Protein AF-A0A1F4SWZ4-F1 (afdb_monomer_lite)

Foldseek 3Di:
DLVVLLVCCLVQPLSLCVVLVNNVSSVVRRCCQVPVLVVVLVVQVVVDPVSSVVSVVVSVVVNVVSSVVSSVVSNCSVPPVPD

Sequence (83 aa):
MRIVLALFSAFLVGSGQMLKGEAEKGIKFMLTFYFCLPILLYVTLAFSGGLFLIVLGITVIFAIIFWGYNIWDAAKVEKTDKS

pLDDT: mean 84.27, std 14.43, range [39.88, 97.62]

Secondary structure (DSSP, 8-state):
-HHHHHHHHHHSTTHHHHTTT-HHHHHHHHHIIIIIHHHHHHHHHHH-HHHHHHHHHHHHHHHHHHHHHHHHHHHHGGGTTT-

Organism: NCBI:txid1802579

Structure (mmCIF, N/CA/C/O backbone):
data_AF-A0A1F4SWZ4-F1
#
_entry.id   AF-A0A1F4SWZ4-F1
#
loop_
_atom_site.group_PDB
_atom_site.id
_atom_site.type_symbol
_atom_site.label_atom_id
_atom_site.label_alt_id
_atom_site.label_comp_id
_atom_site.label_asym_id
_atom_site.label_entity_id
_atom_site.label_seq_id
_atom_site.pdbx_PDB_ins_code
_atom_site.Cartn_x
_atom_site.Cartn_y
_atom_site.Cartn_z
_atom_site.occupancy
_atom_site.B_iso_or_equiv
_atom_site.auth_seq_id
_atom_site.auth_comp_id
_atom_site.auth_asym_id
_atom_site.auth_atom_id
_atom_site.pdbx_PDB_model_num
ATOM 1 N N . MET A 1 1 ? -19.802 -8.088 14.494 1.00 56.47 1 MET A N 1
ATOM 2 C CA . MET A 1 1 ? -19.208 -6.980 13.708 1.00 56.47 1 MET A CA 1
ATOM 3 C C . MET A 1 1 ? -17.670 -6.905 13.781 1.00 56.47 1 MET A C 1
ATOM 5 O O . MET A 1 1 ? -17.068 -6.473 12.815 1.00 56.47 1 MET A O 1
ATOM 9 N N . ARG A 1 2 ? -17.011 -7.380 14.857 1.00 57.47 2 ARG A N 1
ATOM 10 C CA . ARG A 1 2 ? -15.539 -7.312 15.065 1.00 57.47 2 ARG A CA 1
ATOM 11 C C . ARG A 1 2 ? -14.682 -8.083 14.052 1.00 57.47 2 ARG A C 1
ATOM 13 O O . ARG A 1 2 ? -13.799 -7.514 13.427 1.00 57.47 2 ARG A O 1
ATOM 20 N N . ILE A 1 3 ? -14.985 -9.366 13.858 1.00 64.12 3 ILE A N 1
ATOM 21 C CA . ILE A 1 3 ? -14.311 -10.219 12.865 1.00 64.12 3 ILE A CA 1
ATOM 22 C C . ILE A 1 3 ? -14.550 -9.689 11.453 1.00 64.12 3 ILE A C 1
ATOM 24 O O . ILE A 1 3 ? -13.659 -9.733 10.623 1.00 64.12 3 ILE A O 1
ATOM 28 N N . VAL A 1 4 ? -15.733 -9.126 11.208 1.00 65.06 4 VAL A N 1
ATOM 29 C CA . VAL A 1 4 ? -16.097 -8.552 9.913 1.00 65.06 4 VAL A CA 1
ATOM 30 C C . VAL A 1 4 ? -15.195 -7.357 9.589 1.00 65.06 4 VAL A C 1
ATOM 32 O O . VAL A 1 4 ? -14.607 -7.348 8.520 1.00 65.06 4 VAL A O 1
ATOM 35 N N . LEU A 1 5 ? -14.976 -6.418 10.520 1.00 64.62 5 LEU A N 1
ATOM 36 C CA . LEU A 1 5 ? -14.029 -5.302 10.338 1.00 64.62 5 LEU A CA 1
ATOM 37 C C . LEU A 1 5 ? -12.581 -5.764 10.116 1.00 64.62 5 LEU A C 1
ATOM 39 O O . LEU A 1 5 ? -11.913 -5.270 9.209 1.00 64.62 5 LEU A O 1
ATOM 43 N N . ALA A 1 6 ? -12.106 -6.726 10.911 1.00 65.75 6 ALA A N 1
ATOM 44 C CA . ALA A 1 6 ? -10.760 -7.275 10.756 1.00 65.75 6 ALA A CA 1
ATOM 45 C C . ALA A 1 6 ? -10.597 -7.998 9.406 1.00 65.75 6 ALA A C 1
ATOM 47 O O . ALA A 1 6 ? -9.619 -7.758 8.701 1.00 65.75 6 ALA A O 1
ATOM 48 N N . LEU A 1 7 ? -11.588 -8.798 8.998 1.00 71.00 7 LEU A N 1
ATOM 49 C CA . LEU A 1 7 ? -11.632 -9.451 7.688 1.00 71.00 7 LEU A CA 1
ATOM 50 C C . LEU A 1 7 ? -11.664 -8.418 6.560 1.00 71.00 7 LEU A C 1
ATOM 52 O O . LEU A 1 7 ? -10.840 -8.498 5.657 1.00 71.00 7 LEU A O 1
ATOM 56 N N . PHE A 1 8 ? -12.533 -7.406 6.627 1.00 72.88 8 PHE A N 1
ATOM 57 C CA . PHE A 1 8 ? -12.569 -6.335 5.626 1.00 72.88 8 PHE A CA 1
ATOM 58 C C . PHE A 1 8 ? -11.223 -5.617 5.523 1.00 72.88 8 PHE A C 1
ATOM 60 O O . PHE A 1 8 ? -10.754 -5.399 4.413 1.00 72.88 8 PHE A O 1
ATOM 67 N N . SER A 1 9 ? -10.551 -5.336 6.643 1.00 71.94 9 SER A N 1
ATOM 68 C CA . SER A 1 9 ? -9.214 -4.732 6.628 1.00 71.94 9 SER A CA 1
ATOM 69 C C . SER A 1 9 ? -8.127 -5.663 6.080 1.00 71.94 9 SER A C 1
ATOM 71 O O . SER A 1 9 ? -7.173 -5.185 5.472 1.00 71.94 9 SER A O 1
ATOM 73 N N . ALA A 1 10 ? -8.279 -6.979 6.245 1.00 76.25 10 ALA A N 1
ATOM 74 C CA . ALA A 1 10 ? -7.371 -7.970 5.682 1.00 76.25 10 ALA A CA 1
ATOM 75 C C . ALA A 1 10 ? -7.547 -8.112 4.160 1.00 76.25 10 ALA A C 1
ATOM 77 O O . ALA A 1 10 ? -6.557 -8.276 3.454 1.00 76.25 10 ALA A O 1
ATOM 78 N N . PHE A 1 11 ? -8.774 -7.999 3.641 1.00 76.75 11 PHE A N 1
ATOM 79 C CA . PHE A 1 11 ? -9.054 -8.082 2.200 1.00 76.75 11 PHE A CA 1
ATOM 80 C C . PHE A 1 11 ? -8.888 -6.744 1.463 1.00 76.75 11 PHE A C 1
ATOM 82 O O . PHE A 1 11 ? -8.451 -6.722 0.313 1.00 76.75 11 PHE A O 1
ATOM 89 N N . LEU A 1 12 ? -9.218 -5.630 2.119 1.00 84.25 12 LEU A N 1
ATOM 90 C CA . LEU A 1 12 ? -9.155 -4.276 1.576 1.00 84.25 12 LEU A CA 1
ATOM 91 C C . LEU A 1 12 ? -8.256 -3.404 2.452 1.00 84.25 12 LEU A C 1
ATOM 93 O O . LEU A 1 12 ? -8.673 -2.909 3.507 1.00 84.25 12 LEU A O 1
ATOM 97 N N . VAL A 1 13 ? -7.023 -3.181 1.994 1.00 88.56 13 VAL A N 1
ATOM 98 C CA . VAL A 1 13 ? -6.051 -2.314 2.677 1.00 88.56 13 VAL A CA 1
ATOM 99 C C . VAL A 1 13 ? -6.625 -0.906 2.808 1.00 88.56 13 VAL A C 1
ATOM 101 O O . VAL A 1 13 ? -7.165 -0.378 1.846 1.00 88.56 13 VAL A O 1
ATOM 104 N N . GLY A 1 14 ? -6.544 -0.297 3.993 1.00 84.00 14 GLY A N 1
ATOM 105 C CA . GLY A 1 14 ? -7.061 1.050 4.267 1.00 84.00 14 GLY A CA 1
ATOM 106 C C . GLY A 1 14 ? -8.530 1.115 4.705 1.00 84.00 14 GLY A C 1
ATOM 107 O O . GLY A 1 14 ? -8.912 2.081 5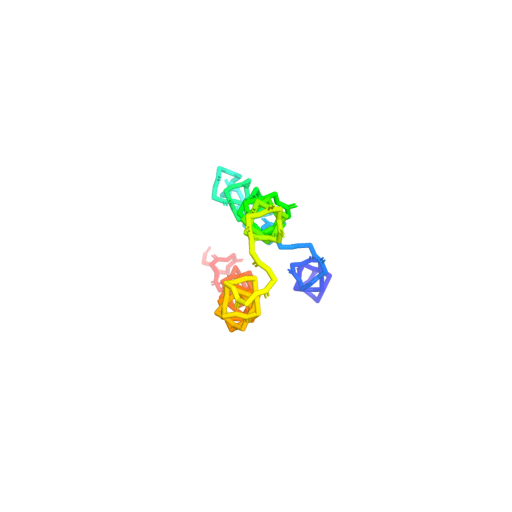.366 1.00 84.00 14 GLY A O 1
ATOM 108 N N . SER A 1 15 ? -9.339 0.077 4.458 1.00 84.25 15 SER A N 1
ATOM 109 C CA . SER A 1 15 ? -10.753 0.049 4.883 1.00 84.25 15 SER A CA 1
ATOM 110 C C . SER A 1 15 ? -10.913 0.096 6.407 1.00 84.25 15 SER A C 1
ATOM 112 O O . SER A 1 15 ? -11.776 0.802 6.927 1.00 84.25 15 SER A O 1
ATOM 114 N N . GLY A 1 16 ? -10.022 -0.584 7.137 1.00 83.06 16 GLY A N 1
ATOM 115 C CA . GLY A 1 16 ? -10.018 -0.592 8.597 1.00 83.06 16 GLY A CA 1
ATOM 116 C C . GLY A 1 16 ? -9.849 0.802 9.200 1.00 83.06 16 GLY A C 1
ATOM 117 O O . GLY A 1 16 ? -10.493 1.085 10.200 1.00 83.06 16 GLY A O 1
ATOM 118 N N . GLN A 1 17 ? -9.048 1.675 8.574 1.00 84.38 17 GLN A N 1
ATOM 119 C CA . GLN A 1 17 ? -8.838 3.074 8.987 1.00 84.38 17 GLN A CA 1
ATOM 120 C C . GLN A 1 17 ? -10.073 3.939 8.714 1.00 84.38 17 GLN A C 1
ATOM 122 O O . GLN A 1 17 ? -10.496 4.710 9.572 1.00 84.38 17 GLN A O 1
ATOM 127 N N . MET A 1 18 ? -10.680 3.784 7.532 1.00 85.38 18 MET A N 1
ATOM 128 C CA . MET A 1 18 ? -11.889 4.526 7.158 1.00 85.38 18 MET A CA 1
ATOM 129 C C . MET A 1 18 ? -13.033 4.256 8.132 1.00 85.38 18 MET A C 1
ATOM 131 O O . MET A 1 18 ? -13.729 5.180 8.542 1.00 85.38 18 MET A O 1
ATOM 135 N N . LEU A 1 19 ? -13.181 3.000 8.558 1.00 78.25 19 LEU A N 1
ATOM 136 C CA . LEU A 1 19 ? -14.203 2.606 9.522 1.00 78.25 19 LEU A CA 1
ATOM 137 C C . LEU A 1 19 ? -13.952 3.150 10.940 1.00 78.25 19 LEU A C 1
ATOM 139 O O . LEU A 1 19 ? -14.895 3.213 11.720 1.00 78.25 19 LEU A O 1
ATOM 143 N N . LYS A 1 20 ? -12.728 3.594 11.271 1.00 77.56 20 LYS A N 1
ATOM 144 C CA . LYS A 1 20 ? -12.444 4.318 12.528 1.00 77.56 20 LYS A CA 1
ATOM 145 C C . LYS A 1 20 ? -12.825 5.796 12.485 1.00 77.56 20 LYS A C 1
ATOM 147 O O . LYS A 1 20 ? -12.649 6.489 13.479 1.00 77.56 20 LYS A O 1
ATOM 152 N N . GLY A 1 21 ? -13.224 6.306 11.320 1.00 82.62 21 GLY A N 1
ATOM 153 C CA . GLY A 1 21 ? -13.306 7.743 11.062 1.00 82.62 21 GLY A CA 1
ATOM 154 C C . GLY A 1 21 ? -11.988 8.372 10.588 1.00 82.62 21 GLY A C 1
ATOM 155 O O . GLY A 1 21 ? -11.977 9.547 10.235 1.00 82.62 21 GLY A O 1
ATOM 156 N N . GLU A 1 22 ? -10.891 7.610 10.476 1.00 86.56 22 GLU A N 1
ATOM 157 C CA . GLU A 1 22 ? -9.609 8.076 9.917 1.00 86.56 22 GLU A CA 1
ATOM 158 C C . GLU A 1 22 ? -9.603 7.959 8.378 1.00 86.56 22 GLU A C 1
ATOM 160 O O . GLU A 1 22 ? -8.738 7.318 7.772 1.00 86.56 22 GLU A O 1
ATOM 165 N N . ALA A 1 23 ? -10.600 8.565 7.724 1.00 87.06 23 ALA A N 1
ATOM 166 C CA . ALA A 1 23 ? -10.831 8.418 6.285 1.00 87.06 23 ALA A CA 1
ATOM 167 C C . ALA A 1 23 ? -9.620 8.836 5.435 1.00 87.06 23 ALA A C 1
ATOM 169 O O . ALA A 1 23 ? -9.221 8.096 4.539 1.00 87.06 23 ALA A O 1
ATOM 170 N N . GLU A 1 24 ? -8.981 9.968 5.746 1.00 91.88 24 GLU A N 1
ATOM 171 C CA . GLU A 1 24 ? -7.809 10.455 5.005 1.00 91.88 24 GLU A CA 1
ATOM 172 C C . GLU A 1 24 ? -6.651 9.445 5.035 1.00 91.88 24 GLU A C 1
ATOM 174 O O . GLU A 1 24 ? -6.040 9.142 4.007 1.00 91.88 24 GLU A O 1
ATOM 179 N N . LYS A 1 25 ? -6.371 8.872 6.210 1.00 87.81 25 LYS A N 1
ATOM 180 C CA . LYS A 1 25 ? -5.334 7.851 6.372 1.00 87.81 25 LYS A CA 1
ATOM 181 C C . LYS A 1 25 ? -5.710 6.587 5.607 1.00 87.81 25 LYS A C 1
ATOM 183 O O . LYS A 1 25 ? -4.884 6.071 4.864 1.00 87.81 25 LYS A O 1
ATOM 188 N N . GLY A 1 26 ? -6.956 6.126 5.709 1.00 89.31 26 GLY A N 1
ATOM 189 C CA . GLY A 1 26 ? -7.438 4.971 4.950 1.00 89.31 26 GLY A CA 1
ATOM 190 C C . GLY A 1 26 ? -7.302 5.133 3.436 1.00 89.31 26 GLY A C 1
ATOM 191 O O . GLY A 1 26 ? -6.804 4.226 2.770 1.00 89.31 26 GLY A O 1
ATOM 192 N N . ILE A 1 27 ? -7.633 6.315 2.908 1.00 91.94 27 ILE A N 1
ATOM 193 C CA . ILE A 1 27 ? -7.444 6.652 1.489 1.00 91.94 27 ILE A CA 1
ATOM 194 C C . ILE A 1 27 ? -5.958 6.601 1.113 1.00 91.94 27 ILE A C 1
ATOM 196 O O . ILE A 1 27 ? -5.610 5.997 0.100 1.00 91.94 27 ILE A O 1
ATOM 200 N N . LYS A 1 28 ? -5.062 7.172 1.931 1.00 91.88 28 LYS A N 1
ATOM 201 C CA . LYS A 1 28 ? -3.607 7.101 1.688 1.00 91.88 28 LYS A CA 1
ATOM 202 C C . LYS A 1 28 ? -3.101 5.656 1.664 1.00 91.88 28 LYS A C 1
ATOM 204 O O . LYS A 1 28 ? -2.295 5.310 0.799 1.00 91.88 28 LYS A O 1
ATOM 209 N N . PHE A 1 29 ? -3.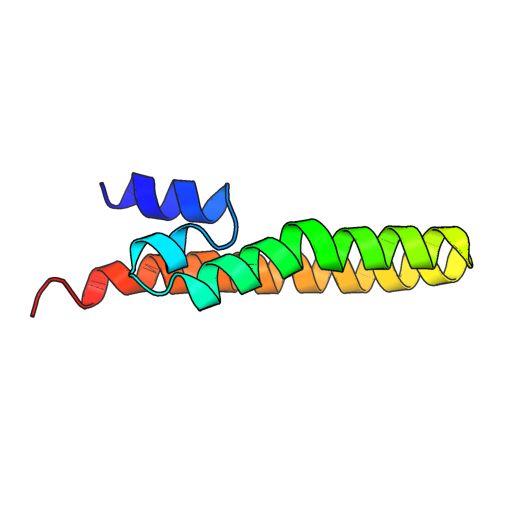593 4.806 2.567 1.00 91.00 29 PHE A N 1
ATOM 210 C CA . PHE A 1 29 ? -3.276 3.375 2.593 1.00 91.00 29 PHE A CA 1
ATOM 211 C C . PHE A 1 29 ? -3.737 2.667 1.314 1.00 91.00 29 PHE A C 1
ATOM 213 O O . PHE A 1 29 ? -2.945 1.954 0.697 1.00 91.00 29 PHE A O 1
ATOM 220 N N . MET A 1 30 ? -4.976 2.915 0.880 1.00 92.44 30 MET A N 1
ATOM 221 C CA . MET A 1 30 ? -5.511 2.378 -0.374 1.00 92.44 30 MET A CA 1
ATOM 222 C C . MET A 1 30 ? -4.695 2.825 -1.587 1.00 92.44 30 MET A C 1
ATOM 224 O O . MET A 1 30 ? -4.251 1.985 -2.366 1.00 92.44 30 MET A O 1
ATOM 228 N N . LEU A 1 31 ? -4.462 4.131 -1.739 1.00 94.12 31 LEU A N 1
ATOM 229 C CA . LEU A 1 31 ? -3.710 4.685 -2.868 1.00 94.12 31 LEU A CA 1
ATOM 230 C C . LEU A 1 31 ? -2.287 4.135 -2.917 1.00 94.12 31 LEU A C 1
ATOM 232 O O . LEU A 1 31 ? -1.795 3.770 -3.981 1.00 94.12 31 LEU A O 1
ATOM 236 N N . THR A 1 32 ? -1.628 4.023 -1.766 1.00 92.75 32 THR A N 1
ATOM 237 C CA . THR A 1 32 ? -0.262 3.499 -1.725 1.00 92.75 32 THR A CA 1
ATOM 238 C C . THR A 1 32 ? -0.226 2.042 -2.180 1.00 92.75 32 THR A C 1
ATOM 240 O O . THR A 1 32 ? 0.571 1.685 -3.046 1.00 92.75 32 THR A O 1
ATOM 243 N N . PHE A 1 33 ? -1.113 1.208 -1.634 1.00 91.75 33 PHE A N 1
ATOM 244 C CA . PHE A 1 33 ? -1.089 -0.234 -1.865 1.00 91.75 33 PHE A CA 1
ATOM 245 C C . PHE A 1 33 ? -1.606 -0.631 -3.253 1.00 91.75 33 PHE A C 1
ATOM 247 O O . PHE A 1 33 ? -1.003 -1.473 -3.913 1.00 91.75 33 PHE A O 1
ATOM 254 N N . TYR A 1 34 ? -2.700 -0.013 -3.709 1.00 91.50 34 TYR A N 1
ATOM 255 C CA . TYR A 1 34 ? -3.375 -0.382 -4.957 1.00 91.50 34 TYR A CA 1
ATOM 256 C C . TYR A 1 34 ? -2.968 0.464 -6.169 1.00 91.50 34 TYR A C 1
ATOM 258 O O . TYR A 1 34 ? -3.210 0.035 -7.292 1.00 91.50 34 TYR A O 1
ATOM 266 N N . PHE A 1 35 ? -2.346 1.634 -5.975 1.00 94.31 35 PHE A N 1
ATOM 267 C CA . PHE A 1 35 ? -1.879 2.482 -7.079 1.00 94.31 35 PHE A CA 1
ATOM 268 C C . PHE A 1 35 ? -0.363 2.680 -7.069 1.00 94.31 35 PHE A C 1
ATOM 270 O O . PHE A 1 35 ? 0.290 2.278 -8.028 1.00 94.31 35 PHE A O 1
ATOM 277 N N . CYS A 1 36 ? 0.226 3.257 -6.014 1.00 94.94 36 CYS A N 1
ATOM 278 C CA . CYS A 1 36 ? 1.655 3.598 -6.030 1.00 94.94 36 CYS A CA 1
ATOM 279 C C . CYS A 1 36 ? 2.558 2.374 -6.208 1.00 94.94 36 CYS A C 1
ATOM 281 O O . CYS A 1 36 ? 3.456 2.417 -7.046 1.00 94.94 36 CYS A O 1
ATOM 283 N N . LEU A 1 37 ? 2.329 1.293 -5.451 1.00 93.62 37 LEU A N 1
ATOM 284 C CA . LEU A 1 37 ? 3.142 0.079 -5.572 1.00 93.62 37 LEU A CA 1
ATOM 285 C C . LEU A 1 37 ? 3.032 -0.541 -6.981 1.00 93.62 37 LEU A C 1
ATOM 287 O O . LEU A 1 37 ? 4.075 -0.739 -7.605 1.00 93.62 37 LEU A O 1
ATOM 291 N N . PRO A 1 38 ? 1.832 -0.772 -7.554 1.00 95.06 38 PRO A N 1
ATOM 292 C CA . PRO A 1 38 ? 1.720 -1.231 -8.938 1.00 95.06 38 PRO A CA 1
ATOM 293 C C . PRO A 1 38 ? 2.353 -0.289 -9.963 1.00 95.06 38 PRO A C 1
ATOM 295 O O . PRO A 1 38 ? 3.073 -0.757 -10.839 1.00 95.06 38 PRO A O 1
ATOM 298 N N . ILE A 1 39 ? 2.136 1.027 -9.858 1.00 97.00 39 ILE A N 1
ATOM 299 C CA . ILE A 1 39 ? 2.728 2.008 -10.782 1.00 97.00 39 ILE A CA 1
ATOM 300 C C . ILE A 1 39 ? 4.253 1.927 -10.731 1.00 97.00 39 ILE A C 1
ATOM 302 O O . ILE A 1 39 ? 4.888 1.872 -11.779 1.00 97.00 39 ILE A O 1
ATOM 306 N N . LEU A 1 40 ? 4.843 1.862 -9.536 1.00 96.56 40 LEU A N 1
ATOM 307 C CA . LEU A 1 40 ? 6.285 1.701 -9.370 1.00 96.56 40 LEU A CA 1
ATOM 308 C C . LEU A 1 40 ? 6.787 0.429 -10.071 1.00 96.56 40 LEU A C 1
ATOM 310 O O . LEU A 1 40 ? 7.785 0.473 -10.791 1.00 96.56 40 LEU A O 1
ATOM 314 N N . LEU A 1 41 ? 6.079 -0.692 -9.916 1.00 96.50 41 LEU A N 1
ATOM 315 C CA . LEU A 1 41 ? 6.425 -1.949 -10.582 1.00 96.50 41 LEU A CA 1
ATOM 316 C C . LEU A 1 41 ? 6.311 -1.852 -12.109 1.00 96.50 41 LEU A C 1
ATOM 318 O O . LEU A 1 41 ? 7.219 -2.283 -12.813 1.00 96.50 41 LEU A O 1
ATOM 322 N N . TYR A 1 42 ? 5.248 -1.242 -12.634 1.00 96.44 42 TYR A N 1
ATOM 323 C CA . TYR A 1 42 ? 5.077 -1.069 -14.079 1.00 96.44 42 TYR A CA 1
ATOM 324 C C . TYR A 1 42 ? 6.118 -0.132 -14.685 1.00 96.44 42 TYR A C 1
ATOM 326 O O . TYR A 1 42 ? 6.692 -0.442 -15.727 1.00 96.44 42 TYR A O 1
ATOM 334 N N . VAL A 1 43 ? 6.389 0.995 -14.025 1.00 97.06 43 VAL A N 1
ATOM 335 C CA . VAL A 1 43 ? 7.413 1.949 -14.457 1.00 97.06 43 VAL A CA 1
ATOM 336 C C . VAL A 1 43 ? 8.767 1.252 -14.504 1.00 97.06 43 VAL A C 1
ATOM 338 O O . VAL A 1 43 ? 9.448 1.293 -15.522 1.00 97.06 43 VAL A O 1
ATOM 341 N N . THR A 1 44 ? 9.145 0.548 -13.439 1.00 97.62 44 THR A N 1
ATOM 342 C CA . THR A 1 44 ? 10.446 -0.132 -13.380 1.00 97.62 44 THR A CA 1
ATOM 343 C C . THR A 1 44 ? 10.573 -1.259 -14.401 1.00 97.62 44 THR A C 1
ATOM 345 O O . THR A 1 44 ? 11.628 -1.380 -15.024 1.00 97.62 44 THR A O 1
ATOM 348 N N . LEU A 1 45 ? 9.493 -2.005 -14.654 1.00 96.69 45 LEU A N 1
ATOM 349 C CA . LEU A 1 45 ? 9.427 -2.999 -15.726 1.00 96.69 45 LEU A CA 1
ATOM 350 C C . LEU A 1 45 ? 9.630 -2.379 -17.113 1.00 96.69 45 LEU A C 1
ATOM 352 O O . LEU A 1 45 ? 10.348 -2.953 -17.928 1.00 96.69 45 LEU A O 1
ATOM 356 N N . ALA A 1 46 ? 9.042 -1.207 -17.372 1.00 96.81 46 ALA A N 1
ATOM 357 C CA . ALA A 1 46 ? 9.179 -0.508 -18.649 1.00 96.81 46 ALA A CA 1
ATOM 358 C C . ALA A 1 46 ? 10.613 -0.013 -18.916 1.00 96.81 46 ALA A C 1
ATOM 360 O O . ALA A 1 46 ? 11.017 0.082 -20.072 1.00 96.81 46 ALA A O 1
ATOM 361 N N . PHE A 1 47 ? 11.389 0.284 -17.867 1.00 95.69 47 PHE A N 1
ATOM 362 C CA . PHE A 1 47 ? 12.780 0.729 -17.998 1.00 95.69 47 PHE A CA 1
ATOM 363 C C . PHE A 1 47 ? 13.784 -0.427 -18.084 1.00 95.69 47 PHE A C 1
ATOM 365 O O . PHE A 1 47 ? 14.708 -0.375 -18.895 1.00 95.69 47 PHE A O 1
ATOM 372 N N . SER A 1 48 ? 13.668 -1.444 -17.221 1.00 96.81 48 SER A N 1
ATOM 373 C CA . SER A 1 48 ? 14.614 -2.565 -17.181 1.00 96.81 48 SER A CA 1
ATOM 374 C C . SER A 1 48 ? 14.071 -3.756 -16.396 1.00 96.81 48 SER A C 1
ATOM 376 O O . SER A 1 48 ? 13.734 -3.641 -15.218 1.00 96.81 48 SER A O 1
ATOM 378 N N . GLY A 1 49 ? 14.108 -4.944 -17.008 1.00 94.50 49 GLY A N 1
ATOM 379 C CA . GLY A 1 49 ? 13.718 -6.193 -16.346 1.00 94.50 49 GLY A CA 1
ATOM 380 C C . GLY A 1 49 ? 14.583 -6.544 -15.127 1.00 94.50 49 GLY A C 1
ATOM 381 O O . GLY A 1 49 ? 14.070 -7.065 -14.141 1.00 94.50 49 GLY A O 1
ATOM 382 N N . GLY A 1 50 ? 15.880 -6.215 -15.145 1.00 95.50 50 GLY A N 1
ATOM 383 C CA . GLY A 1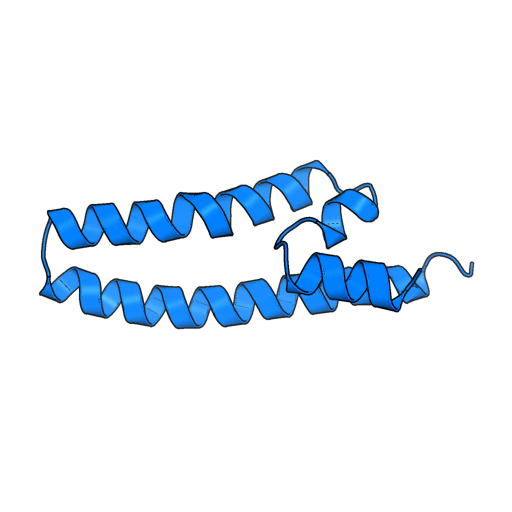 50 ? 16.768 -6.458 -14.000 1.00 95.50 50 GLY A CA 1
ATOM 384 C C . GLY A 1 50 ? 16.436 -5.561 -12.803 1.00 95.50 50 GLY A C 1
ATOM 385 O O . GLY A 1 50 ? 16.340 -6.037 -11.673 1.00 95.50 50 GLY A O 1
ATOM 386 N N . LEU A 1 51 ? 16.194 -4.272 -13.060 1.00 95.12 51 LEU A N 1
ATOM 387 C CA . LEU A 1 51 ? 15.785 -3.314 -12.030 1.00 95.12 51 LEU A CA 1
ATOM 388 C C . LEU A 1 51 ? 14.401 -3.665 -11.472 1.00 95.12 51 LEU A C 1
ATOM 390 O O . LEU A 1 51 ? 14.195 -3.606 -10.260 1.00 95.12 51 LEU A O 1
ATOM 394 N N . PHE A 1 52 ? 13.484 -4.106 -12.335 1.00 96.88 52 PHE A N 1
ATOM 395 C CA . PHE A 1 52 ? 12.172 -4.600 -11.936 1.00 96.88 52 PHE A CA 1
ATOM 396 C C . PHE A 1 52 ? 12.252 -5.727 -10.905 1.00 96.88 52 PHE A C 1
ATOM 398 O O . PHE A 1 52 ? 11.553 -5.652 -9.903 1.00 96.88 52 PHE A O 1
ATOM 405 N N . LEU A 1 53 ? 13.112 -6.736 -11.086 1.00 97.25 53 LEU A N 1
ATOM 406 C CA . LEU A 1 53 ? 13.214 -7.845 -10.125 1.00 97.25 53 LEU A CA 1
ATOM 407 C C . LEU A 1 53 ? 13.656 -7.376 -8.732 1.00 97.25 53 LEU A C 1
ATOM 409 O O . LEU A 1 53 ? 13.120 -7.838 -7.723 1.00 97.25 53 LEU A O 1
ATOM 413 N N . ILE A 1 54 ? 14.595 -6.428 -8.672 1.00 96.94 54 ILE A N 1
ATOM 414 C CA . ILE A 1 54 ? 15.056 -5.834 -7.410 1.00 96.94 54 ILE A CA 1
ATOM 415 C C . ILE A 1 54 ? 13.909 -5.065 -6.745 1.00 96.94 54 ILE A C 1
ATOM 417 O O . ILE A 1 54 ? 13.612 -5.273 -5.567 1.00 96.94 54 ILE A O 1
ATOM 421 N N . VAL A 1 55 ? 13.232 -4.202 -7.506 1.00 96.88 55 VAL A N 1
ATOM 422 C CA . VAL A 1 55 ? 12.131 -3.380 -6.988 1.00 96.88 55 VAL A CA 1
ATOM 423 C C . VAL A 1 55 ? 10.927 -4.235 -6.604 1.00 96.88 55 VAL A C 1
ATOM 425 O O . VAL A 1 55 ? 10.290 -3.954 -5.590 1.00 96.88 55 VAL A O 1
ATOM 428 N N . LEU A 1 56 ? 10.647 -5.310 -7.338 1.00 96.50 56 LEU A N 1
ATOM 429 C CA . LEU A 1 56 ? 9.623 -6.296 -7.009 1.00 96.50 56 LEU A CA 1
ATOM 430 C C . LEU A 1 56 ? 9.913 -6.956 -5.663 1.00 96.50 56 LEU A C 1
ATOM 432 O O . LEU A 1 56 ? 9.031 -6.980 -4.807 1.00 96.50 56 LEU A O 1
ATOM 436 N N . GLY A 1 57 ? 11.144 -7.424 -5.440 1.00 96.62 57 GLY A N 1
ATOM 437 C CA . GLY A 1 57 ? 11.540 -8.020 -4.162 1.00 96.62 57 GLY A CA 1
ATOM 438 C C . GLY A 1 57 ? 11.329 -7.064 -2.984 1.00 96.62 57 GLY A C 1
ATOM 439 O O . GLY A 1 57 ? 10.695 -7.428 -1.992 1.00 96.62 57 GLY A O 1
ATOM 440 N N . ILE A 1 58 ? 11.780 -5.813 -3.121 1.00 96.31 58 ILE A N 1
ATOM 441 C CA . ILE A 1 58 ? 11.588 -4.770 -2.099 1.00 96.31 58 ILE A CA 1
ATOM 442 C C . ILE A 1 58 ? 10.096 -4.477 -1.889 1.00 96.31 58 ILE A C 1
ATOM 444 O O . ILE A 1 58 ? 9.630 -4.396 -0.752 1.00 96.31 58 ILE A O 1
ATOM 448 N N . THR A 1 59 ? 9.335 -4.357 -2.977 1.00 95.75 59 THR A N 1
ATOM 449 C CA . THR A 1 59 ? 7.899 -4.051 -2.950 1.00 95.75 59 THR A CA 1
ATOM 450 C C . THR A 1 59 ? 7.100 -5.147 -2.259 1.00 95.75 59 THR A C 1
ATOM 452 O O . THR A 1 59 ? 6.208 -4.829 -1.482 1.00 95.75 59 THR A O 1
ATOM 455 N N . VAL A 1 60 ? 7.427 -6.424 -2.476 1.00 95.62 60 VAL A N 1
ATOM 456 C CA . VAL A 1 60 ? 6.760 -7.549 -1.801 1.00 95.62 60 VAL A CA 1
ATOM 457 C C . VAL A 1 60 ? 6.989 -7.491 -0.292 1.00 95.62 60 VAL A C 1
ATOM 459 O O . VAL A 1 60 ? 6.030 -7.583 0.474 1.00 95.62 60 VAL A O 1
ATOM 462 N N . ILE A 1 61 ? 8.234 -7.282 0.148 1.00 95.56 61 ILE A N 1
ATOM 463 C CA . ILE A 1 61 ? 8.553 -7.148 1.578 1.00 95.56 61 ILE A CA 1
ATOM 464 C C . ILE A 1 61 ? 7.785 -5.964 2.177 1.00 95.56 61 ILE A C 1
ATOM 466 O O . ILE A 1 61 ? 7.139 -6.097 3.218 1.00 95.56 61 ILE A O 1
ATOM 470 N N . PHE A 1 62 ? 7.806 -4.818 1.494 1.00 92.94 62 PHE A N 1
ATOM 471 C CA . PHE A 1 62 ? 7.112 -3.620 1.950 1.00 92.94 62 PHE A CA 1
ATOM 472 C C . PHE A 1 62 ? 5.593 -3.821 2.000 1.00 92.94 62 PHE A C 1
ATOM 474 O O . PHE A 1 62 ? 4.963 -3.439 2.981 1.00 92.94 62 PHE A O 1
ATOM 481 N N . ALA A 1 63 ? 5.007 -4.479 0.997 1.00 90.44 63 ALA A N 1
ATOM 482 C CA . ALA A 1 63 ? 3.584 -4.792 0.949 1.00 90.44 63 ALA A CA 1
ATOM 483 C C . ALA A 1 63 ? 3.161 -5.680 2.127 1.00 90.44 63 ALA A C 1
ATOM 485 O O . ALA A 1 63 ? 2.145 -5.395 2.755 1.00 90.44 63 ALA A O 1
ATOM 486 N N . ILE A 1 64 ? 3.953 -6.697 2.484 1.00 92.88 64 ILE A N 1
ATOM 487 C CA . ILE A 1 64 ? 3.672 -7.562 3.642 1.00 92.88 64 ILE A CA 1
ATOM 488 C C . ILE A 1 64 ? 3.692 -6.752 4.945 1.00 92.88 64 ILE A C 1
ATOM 490 O O . ILE A 1 64 ? 2.754 -6.842 5.738 1.00 92.88 64 ILE A O 1
ATOM 494 N N . ILE A 1 65 ? 4.730 -5.936 5.159 1.00 92.50 65 ILE A N 1
ATOM 495 C CA . ILE A 1 65 ? 4.856 -5.100 6.365 1.00 92.50 65 ILE A CA 1
ATOM 496 C C . ILE A 1 65 ? 3.693 -4.104 6.449 1.00 92.50 65 ILE A C 1
ATOM 498 O O . ILE A 1 65 ? 3.059 -3.961 7.495 1.00 92.50 65 ILE A O 1
ATOM 502 N N . PHE A 1 66 ? 3.385 -3.438 5.337 1.00 90.12 66 PHE A N 1
ATOM 503 C CA . PHE A 1 66 ? 2.331 -2.432 5.252 1.00 90.12 66 PHE A CA 1
ATOM 504 C C . PHE A 1 66 ? 0.941 -3.036 5.479 1.00 90.12 66 PHE A C 1
ATOM 506 O O . PHE A 1 66 ? 0.117 -2.471 6.201 1.00 90.12 66 PHE A O 1
ATOM 513 N N . TRP A 1 67 ? 0.696 -4.220 4.917 1.00 89.56 67 TRP A N 1
ATOM 514 C CA . TRP A 1 67 ? -0.534 -4.975 5.119 1.00 89.56 67 TRP A CA 1
ATOM 515 C C . TRP A 1 67 ? -0.695 -5.436 6.571 1.00 89.56 67 TRP A C 1
ATOM 517 O O . TRP A 1 67 ? -1.750 -5.223 7.172 1.00 89.56 67 TRP A O 1
ATOM 527 N N . GLY A 1 68 ? 0.369 -5.983 7.168 1.00 89.25 68 GLY A N 1
ATOM 528 C CA . GLY A 1 68 ? 0.389 -6.373 8.578 1.00 89.25 68 GLY A CA 1
ATOM 529 C C . GLY A 1 68 ? 0.116 -5.192 9.510 1.00 89.25 68 GLY A C 1
ATOM 530 O O . GLY A 1 68 ? -0.701 -5.307 10.425 1.00 89.25 68 GLY A O 1
ATOM 531 N N . TYR A 1 69 ? 0.718 -4.029 9.237 1.00 87.94 69 TYR A N 1
ATOM 532 C CA . TYR A 1 69 ? 0.430 -2.795 9.972 1.00 87.94 69 TYR A CA 1
ATOM 533 C C . TYR A 1 69 ? -1.040 -2.377 9.838 1.00 87.94 69 TYR A C 1
ATOM 535 O O . TYR A 1 69 ? -1.665 -2.028 10.837 1.00 87.94 69 TYR A O 1
ATOM 543 N N . ASN A 1 70 ? -1.616 -2.445 8.635 1.00 87.38 70 ASN A N 1
ATOM 544 C CA . ASN A 1 70 ? -3.024 -2.120 8.408 1.00 87.38 70 ASN A CA 1
ATOM 545 C C . ASN A 1 70 ? -3.969 -3.030 9.216 1.00 87.38 70 ASN A C 1
ATOM 547 O O . ASN A 1 70 ? -4.891 -2.522 9.853 1.00 87.38 70 ASN A O 1
ATOM 551 N N . ILE A 1 71 ? -3.717 -4.344 9.244 1.00 85.88 71 ILE A N 1
ATOM 552 C CA . ILE A 1 71 ? -4.512 -5.294 10.043 1.00 85.88 71 ILE A CA 1
ATOM 553 C C . ILE A 1 71 ? -4.339 -5.024 11.540 1.00 85.88 71 ILE A C 1
ATOM 555 O O . ILE A 1 71 ? -5.32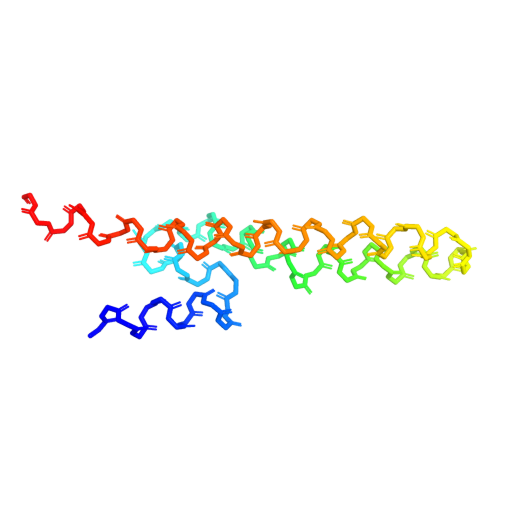5 -4.946 12.273 1.00 85.88 71 ILE A O 1
ATOM 559 N N . TRP A 1 72 ? -3.098 -4.865 12.006 1.00 85.31 72 TRP A N 1
ATOM 560 C CA . TRP A 1 72 ? -2.811 -4.604 13.416 1.00 85.31 72 TRP A CA 1
ATOM 561 C C . TRP A 1 72 ? -3.461 -3.314 13.900 1.00 85.31 72 TRP A C 1
ATOM 563 O O . TRP A 1 72 ? -4.053 -3.275 14.979 1.00 85.31 72 TRP A O 1
ATOM 573 N N . ASP A 1 73 ? -3.379 -2.257 13.096 1.00 82.75 73 ASP A N 1
ATOM 574 C CA . ASP A 1 73 ? -4.001 -1.000 13.450 1.00 82.75 73 ASP A CA 1
ATOM 575 C C . ASP A 1 73 ? -5.527 -1.139 13.449 1.00 82.75 73 ASP A C 1
ATOM 577 O O . ASP A 1 73 ? -6.164 -0.732 14.419 1.00 82.75 73 ASP A O 1
ATOM 581 N N . ALA A 1 74 ? -6.130 -1.786 12.445 1.00 78.56 74 ALA A N 1
ATOM 582 C CA . ALA A 1 74 ? -7.567 -2.074 12.436 1.00 78.56 74 ALA A CA 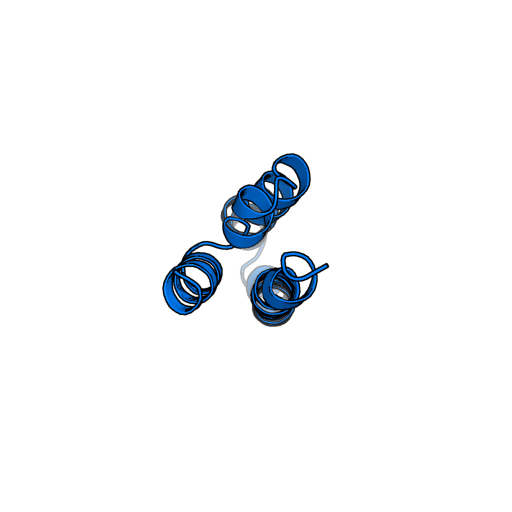1
ATOM 583 C C . ALA A 1 74 ? -8.019 -2.865 13.680 1.00 78.56 74 ALA A C 1
ATOM 585 O O . ALA A 1 74 ? -9.065 -2.558 14.251 1.00 78.56 74 ALA A O 1
ATOM 586 N N . ALA A 1 75 ? -7.202 -3.806 14.164 1.00 77.06 75 ALA A N 1
ATOM 587 C CA . ALA A 1 75 ? -7.482 -4.556 15.386 1.00 77.06 75 ALA A CA 1
ATOM 588 C C . ALA A 1 75 ? -7.491 -3.671 16.646 1.00 77.06 75 ALA A C 1
ATOM 590 O O . ALA A 1 75 ? -8.252 -3.934 17.565 1.00 77.06 75 ALA A O 1
ATOM 591 N N . LYS A 1 76 ? -6.724 -2.574 16.709 1.00 74.19 76 LYS A N 1
ATOM 592 C CA . LYS A 1 76 ? -6.688 -1.697 17.901 1.00 74.19 76 LYS A CA 1
ATOM 593 C C . LYS A 1 76 ? -7.950 -0.871 18.154 1.00 74.19 76 LYS A C 1
ATOM 595 O O . LYS A 1 76 ? -8.139 -0.422 19.282 1.00 74.19 76 LYS A O 1
ATOM 600 N N . VAL A 1 77 ? -8.818 -0.695 17.157 1.00 61.94 77 VAL A N 1
ATOM 601 C CA . VAL A 1 77 ? -10.155 -0.068 17.321 1.00 61.94 77 VAL A CA 1
ATOM 602 C C . VAL A 1 77 ? -10.954 -0.762 18.417 1.00 61.94 77 VAL A C 1
ATOM 604 O O . VAL A 1 77 ? -11.724 -0.135 19.131 1.00 61.94 77 VAL A O 1
ATOM 607 N N . GLU A 1 78 ? -10.701 -2.058 18.594 1.00 54.38 78 GLU A N 1
ATOM 608 C CA . GLU A 1 78 ? -11.258 -2.924 19.626 1.00 54.38 78 GLU A CA 1
ATOM 609 C C . GLU A 1 78 ? -11.159 -2.371 21.059 1.00 54.38 78 GLU A C 1
ATOM 611 O O . GLU A 1 78 ? -11.967 -2.763 21.904 1.00 54.38 78 GLU A O 1
ATOM 616 N N . LYS A 1 79 ? -10.190 -1.492 21.360 1.00 49.94 79 LYS A N 1
ATOM 617 C CA . LYS A 1 79 ? -9.920 -1.046 22.736 1.00 49.94 79 LYS A CA 1
ATOM 618 C C . LYS A 1 79 ? -10.584 0.268 23.147 1.00 49.94 79 LYS A C 1
ATOM 620 O O . LYS A 1 79 ? -10.769 0.454 24.345 1.00 49.94 79 LYS A O 1
ATOM 625 N N . THR A 1 80 ?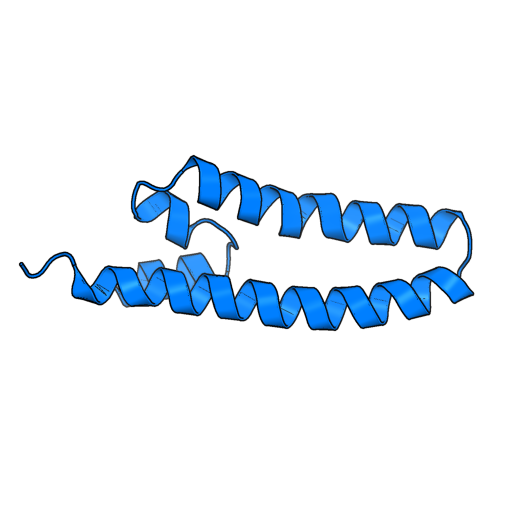 -10.931 1.155 22.217 1.00 50.56 80 THR A N 1
ATOM 626 C CA . THR A 1 80 ? -11.339 2.530 22.573 1.00 50.56 80 THR A CA 1
ATOM 627 C C . THR A 1 80 ? -12.850 2.686 22.754 1.00 50.56 80 THR A C 1
ATOM 629 O O . THR A 1 80 ? -13.281 3.532 23.523 1.00 50.56 80 THR A O 1
ATOM 632 N N . ASP A 1 81 ? -13.660 1.818 22.146 1.00 48.34 81 ASP A N 1
ATOM 633 C CA . ASP A 1 81 ? -15.136 1.874 22.196 1.00 48.34 81 ASP A CA 1
ATOM 634 C C . ASP A 1 81 ? -15.736 1.236 23.475 1.00 48.34 81 ASP A C 1
ATOM 636 O O . ASP A 1 81 ? -16.856 0.730 23.502 1.00 48.34 81 ASP A O 1
ATOM 640 N N . LYS A 1 82 ? -14.930 1.156 24.540 1.00 43.47 82 LYS A N 1
ATOM 641 C CA . LYS A 1 82 ? -15.293 0.589 25.852 1.00 43.47 82 LYS A CA 1
ATOM 642 C C . LYS A 1 82 ? -15.042 1.551 27.022 1.00 43.47 82 LYS A C 1
ATOM 644 O O . LYS A 1 82 ? -15.164 1.118 28.167 1.00 43.47 82 LYS A O 1
ATOM 649 N N . SER A 1 83 ? -14.653 2.796 26.746 1.00 39.88 83 SER A N 1
ATOM 650 C CA . SER A 1 83 ? -14.457 3.837 27.760 1.00 39.88 83 SER A CA 1
ATOM 651 C C . SER A 1 83 ? -15.668 4.744 27.861 1.00 39.88 83 SER A C 1
ATOM 653 O O . SER A 1 83 ? -16.248 5.063 26.805 1.00 39.88 83 SER A O 1
#

Radius of gyration: 15.22 Å; chains: 1; bounding box: 36×21×46 Å